Protein AF-D7TJX6-F1 (afdb_monomer_lite)

pLDDT: mean 93.14, std 8.64, range [61.16, 98.69]

Sequence (69 aa):
MESELEKLHHACKEWGFFQLKNHRVSSSLMEKVKAEIQEFFNLPMEEKRKFWQQPGQIEGFGQAFVVYI

InterPro domains:
  IPR026992 Non-haem dioxygenase, N-terminal domain [PF14226] (2-66)
  IPR027443 Isopenicillin N synthase-like superfamily [G3DSA:2.60.120.330] (1-68)
  IPR050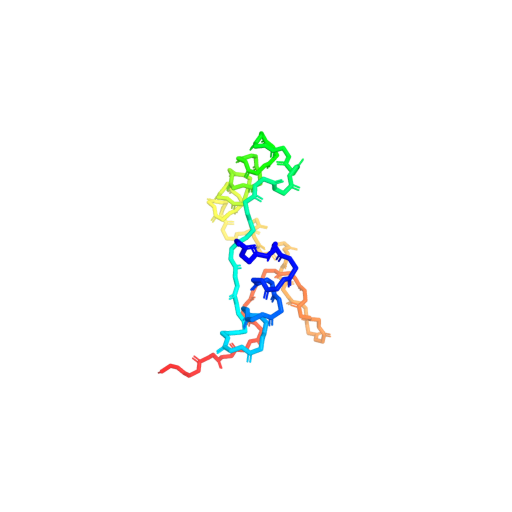295 Plant 2-oxoglutarate-dependent oxidoreductases [PTHR47991] (4-67)

Organism: Vitis vinifera (NCBI:txid29760)

Radius of gyration: 18.77 Å; chains: 1; bounding box: 46×34×42 Å

Secondary structure (DSSP, 8-state):
---HHHHHHHIIIIIS-----S----HHHHHHHHHHHHHHHHS-HHHHGGGBPPTT---SBS-SS----

Foldseek 3Di:
DDDPVNVVVCCCPPPVDDDDDPPVDDPVVVVVVVVVVVVLVVDDPVSQCVQDADVVGPGGDDDPDDDDD

Structure (mmCIF, N/CA/C/O backbone):
data_AF-D7TJX6-F1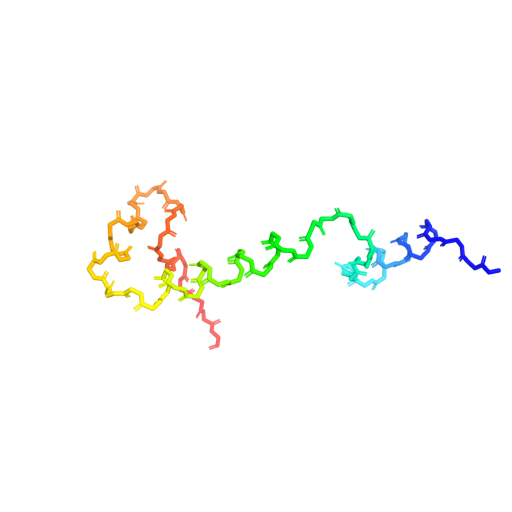
#
_entry.id   AF-D7TJX6-F1
#
loop_
_atom_site.group_PDB
_atom_site.id
_atom_site.type_symbol
_atom_site.label_atom_id
_atom_site.label_alt_id
_atom_site.label_comp_id
_atom_site.label_asym_id
_atom_site.label_entity_id
_atom_site.label_seq_id
_atom_site.pdbx_PDB_ins_code
_atom_site.Cartn_x
_atom_site.Cartn_y
_atom_site.Cartn_z
_atom_site.occupancy
_atom_site.B_iso_or_equiv
_atom_site.auth_seq_id
_atom_site.auth_comp_id
_atom_site.auth_asym_id
_atom_site.auth_atom_id
_atom_site.pdbx_PDB_model_num
ATOM 1 N N . MET A 1 1 ? 22.615 3.093 -24.976 1.00 65.50 1 MET A N 1
ATOM 2 C CA . MET A 1 1 ? 22.018 2.880 -23.643 1.00 65.50 1 MET A CA 1
ATOM 3 C C . MET A 1 1 ? 20.524 2.925 -23.862 1.00 65.50 1 MET A C 1
ATOM 5 O O . MET A 1 1 ? 20.067 3.914 -24.417 1.00 65.50 1 MET A O 1
ATOM 9 N N . GLU A 1 2 ? 19.819 1.840 -23.561 1.00 80.44 2 GLU A N 1
ATOM 10 C CA . GLU A 1 2 ? 18.365 1.772 -23.725 1.00 80.44 2 GLU A CA 1
ATOM 11 C C . GLU A 1 2 ? 17.698 2.837 -22.843 1.00 80.44 2 GLU A C 1
ATOM 13 O O . GLU A 1 2 ? 18.094 3.034 -21.687 1.00 80.44 2 GLU A O 1
ATOM 18 N N . SER A 1 3 ? 16.739 3.560 -23.410 1.00 95.88 3 SER A N 1
ATOM 19 C CA . SER A 1 3 ? 15.976 4.583 -22.700 1.00 95.88 3 SER A CA 1
ATOM 20 C C . SER A 1 3 ? 15.077 3.952 -21.632 1.00 95.88 3 SER A C 1
ATOM 22 O O . SER A 1 3 ? 14.670 2.797 -21.737 1.00 95.88 3 SER A O 1
ATOM 24 N N . GLU A 1 4 ? 14.701 4.714 -20.602 1.00 95.38 4 GLU A N 1
ATOM 25 C CA . GLU A 1 4 ? 13.745 4.219 -19.596 1.00 95.38 4 GLU A CA 1
ATOM 26 C C . GLU A 1 4 ? 12.370 3.889 -20.206 1.00 95.38 4 GLU A C 1
ATOM 28 O O . GLU A 1 4 ? 11.657 3.031 -19.690 1.00 95.38 4 GLU A O 1
ATOM 33 N N . LEU A 1 5 ? 12.014 4.518 -21.334 1.00 96.88 5 LEU A N 1
ATOM 34 C CA . LEU A 1 5 ? 10.792 4.205 -22.076 1.00 96.88 5 LEU A CA 1
ATOM 35 C C . LEU A 1 5 ? 10.854 2.813 -22.721 1.00 96.88 5 LEU A C 1
ATOM 37 O O . LEU A 1 5 ? 9.884 2.064 -22.641 1.00 96.88 5 LEU A O 1
ATOM 41 N N . GLU A 1 6 ? 11.983 2.456 -23.331 1.00 97.81 6 GLU A N 1
ATOM 42 C CA . GLU A 1 6 ? 12.192 1.132 -23.931 1.00 97.81 6 GLU A CA 1
ATOM 43 C C . GLU A 1 6 ? 12.220 0.036 -22.856 1.00 97.81 6 GLU A C 1
ATOM 45 O O . GLU A 1 6 ? 11.521 -0.968 -22.991 1.00 97.81 6 GLU A O 1
ATOM 50 N N . LYS A 1 7 ? 12.892 0.282 -21.721 1.00 96.44 7 LYS A N 1
ATOM 51 C CA . LYS A 1 7 ? 12.870 -0.636 -20.568 1.00 96.44 7 LYS A CA 1
ATOM 52 C C . LYS A 1 7 ? 11.459 -0.847 -20.024 1.00 96.44 7 LYS A C 1
ATOM 54 O O . LYS A 1 7 ? 11.077 -1.980 -19.735 1.00 96.44 7 LYS A O 1
ATOM 59 N N . LEU A 1 8 ? 10.677 0.229 -19.893 1.00 97.12 8 LEU A N 1
ATOM 60 C CA . LEU A 1 8 ? 9.280 0.148 -19.468 1.00 97.12 8 LEU A CA 1
ATOM 61 C C . LEU A 1 8 ? 8.446 -0.655 -20.473 1.00 97.12 8 LEU A C 1
ATOM 63 O O . LEU A 1 8 ? 7.691 -1.536 -20.071 1.00 97.12 8 LEU A O 1
ATOM 67 N N . HIS A 1 9 ? 8.605 -0.391 -21.773 1.00 97.75 9 HIS A N 1
ATOM 68 C CA . HIS A 1 9 ? 7.909 -1.129 -22.827 1.00 97.75 9 HIS A CA 1
ATOM 69 C C . HIS A 1 9 ? 8.226 -2.629 -22.770 1.00 97.75 9 HIS A C 1
ATOM 71 O O . HIS A 1 9 ? 7.311 -3.454 -22.778 1.00 97.75 9 HIS A O 1
ATOM 77 N N . HIS A 1 10 ? 9.507 -2.978 -22.646 1.00 97.94 10 HIS A N 1
ATOM 78 C CA . HIS A 1 10 ? 9.956 -4.360 -22.530 1.00 97.94 10 HIS A CA 1
ATOM 79 C C . HIS A 1 10 ? 9.401 -5.042 -21.271 1.00 97.94 10 HIS A C 1
ATOM 81 O O . HIS A 1 10 ? 8.857 -6.141 -21.361 1.00 97.94 10 HIS A O 1
ATOM 87 N N . ALA A 1 11 ? 9.467 -4.387 -20.106 1.00 97.94 11 ALA A N 1
ATOM 88 C CA . ALA A 1 11 ? 8.942 -4.946 -18.861 1.00 97.94 11 ALA A CA 1
ATOM 89 C C . ALA A 1 11 ? 7.425 -5.190 -18.924 1.00 97.94 11 ALA A C 1
ATOM 91 O O . ALA A 1 11 ? 6.947 -6.244 -18.506 1.00 97.94 11 ALA A O 1
ATOM 92 N N . CYS A 1 12 ? 6.663 -4.262 -19.509 1.00 97.88 12 CYS A N 1
ATOM 93 C CA . CYS A 1 12 ? 5.226 -4.440 -19.714 1.00 97.88 12 CYS A CA 1
ATOM 94 C C . CYS A 1 12 ? 4.905 -5.609 -20.656 1.00 97.88 12 CYS A C 1
ATOM 96 O O . CYS A 1 12 ? 3.944 -6.332 -20.407 1.00 97.88 12 CYS A O 1
ATOM 98 N N . LYS A 1 13 ? 5.689 -5.794 -21.726 1.00 98.06 13 LYS A N 1
ATOM 99 C CA . LYS A 1 13 ? 5.417 -6.797 -22.765 1.00 98.06 13 LYS A CA 1
ATOM 100 C C . LYS A 1 13 ? 5.852 -8.207 -22.374 1.00 98.06 13 LYS A C 1
ATOM 102 O O . LYS A 1 13 ? 5.117 -9.155 -22.623 1.00 98.06 13 LYS A O 1
ATOM 107 N N . GLU A 1 14 ? 7.041 -8.337 -21.796 1.00 98.19 14 GLU A N 1
ATOM 108 C CA . GLU A 1 14 ? 7.687 -9.639 -21.591 1.00 98.19 14 GLU A CA 1
ATOM 109 C C . GLU A 1 14 ? 7.550 -10.149 -20.146 1.00 98.19 14 GLU A C 1
ATOM 111 O O . GLU A 1 14 ? 7.565 -11.355 -19.922 1.00 98.19 14 GLU A O 1
ATOM 116 N N . TRP A 1 15 ? 7.387 -9.252 -19.161 1.00 97.62 15 TRP A N 1
ATOM 117 C CA . TRP A 1 15 ? 7.332 -9.618 -17.736 1.00 97.62 15 TRP A CA 1
ATOM 118 C C . TRP A 1 15 ? 5.959 -9.400 -17.095 1.00 97.62 15 TRP A C 1
ATOM 120 O O . TRP A 1 15 ? 5.594 -10.121 -16.171 1.00 97.62 15 TRP A O 1
ATOM 130 N N . GLY A 1 16 ? 5.215 -8.377 -17.530 1.00 97.25 16 GLY A N 1
ATOM 131 C CA . GLY A 1 16 ? 3.954 -7.961 -16.905 1.00 97.25 16 GLY A CA 1
ATOM 132 C C . GLY A 1 16 ? 4.120 -7.323 -15.517 1.00 97.25 16 GLY A C 1
ATOM 133 O O . GLY A 1 16 ? 3.130 -7.064 -14.837 1.00 97.25 16 GLY A O 1
ATOM 134 N N . PHE A 1 17 ? 5.360 -7.064 -15.084 1.00 97.31 17 PHE A N 1
ATOM 135 C CA . PHE A 1 17 ? 5.674 -6.489 -13.777 1.00 97.31 17 PHE A CA 1
ATOM 136 C C . PHE A 1 17 ? 7.010 -5.735 -13.800 1.00 97.31 17 PHE A C 1
ATOM 138 O O . PHE A 1 17 ? 7.940 -6.115 -14.509 1.00 97.31 17 PHE A O 1
ATOM 145 N N . PHE A 1 18 ? 7.126 -4.679 -12.994 1.00 97.19 18 PHE A N 1
ATOM 146 C CA . PHE A 1 18 ? 8.366 -3.927 -12.800 1.00 97.19 18 PHE A CA 1
ATOM 147 C C . PHE A 1 18 ? 8.357 -3.179 -11.464 1.00 97.19 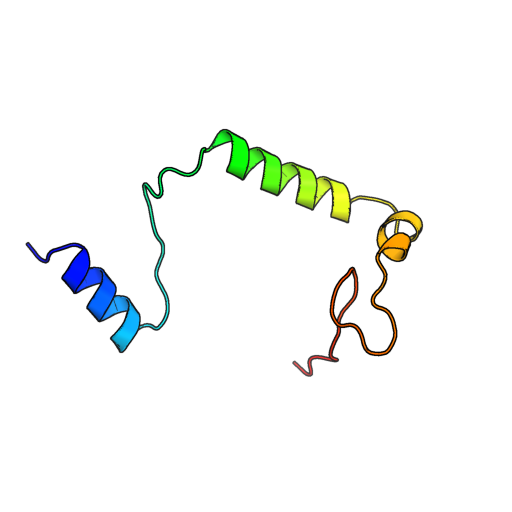18 PHE A C 1
ATOM 149 O O . PHE A 1 18 ? 7.306 -2.914 -10.884 1.00 97.19 18 PHE A O 1
ATOM 156 N N . GLN A 1 19 ? 9.543 -2.805 -10.980 1.00 96.94 19 GLN A N 1
ATOM 157 C CA . GLN A 1 19 ? 9.691 -1.920 -9.824 1.00 96.94 19 GLN A CA 1
ATOM 158 C C . GLN A 1 19 ? 10.084 -0.522 -10.291 1.00 96.94 19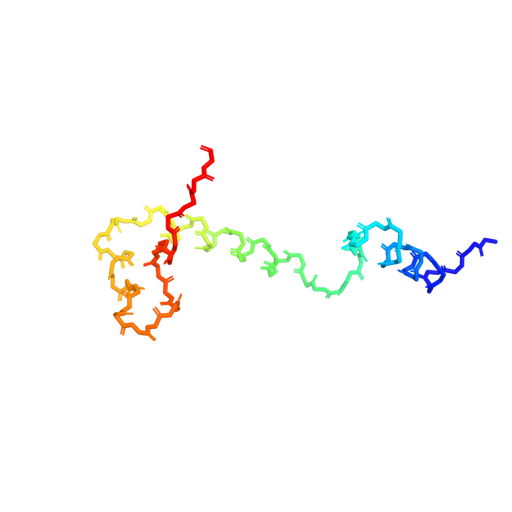 GLN A C 1
ATOM 160 O O . GLN A 1 19 ? 11.087 -0.353 -10.984 1.00 96.94 19 GLN A O 1
ATOM 165 N N . LEU A 1 20 ? 9.327 0.486 -9.865 1.00 95.75 20 LEU A N 1
ATOM 166 C CA . LEU A 1 20 ? 9.655 1.882 -10.118 1.00 95.75 20 LEU A CA 1
ATOM 167 C C . LEU A 1 20 ? 10.455 2.454 -8.943 1.00 95.75 20 LEU A C 1
ATOM 169 O O . LEU A 1 20 ? 9.991 2.453 -7.806 1.00 95.75 20 LEU A O 1
ATOM 173 N N . LYS A 1 21 ? 11.649 2.982 -9.220 1.00 94.69 21 LYS A N 1
ATOM 174 C CA . LYS A 1 21 ? 12.460 3.745 -8.257 1.00 94.69 21 LYS A CA 1
ATOM 175 C C . LYS A 1 21 ? 12.376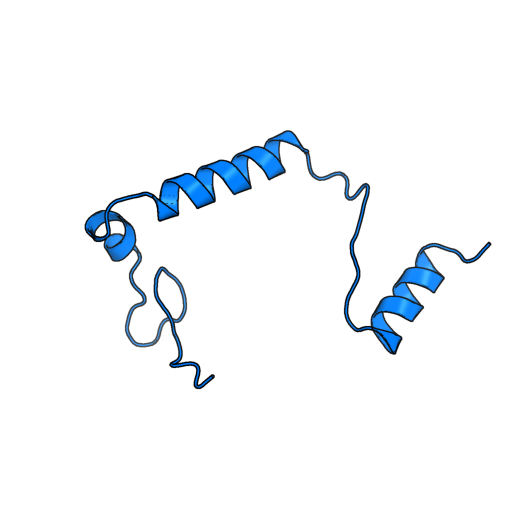 5.238 -8.572 1.00 94.69 21 LYS A C 1
ATOM 177 O O . LYS A 1 21 ? 12.003 5.616 -9.677 1.00 94.69 21 LYS A O 1
ATOM 182 N N . ASN A 1 22 ? 12.727 6.094 -7.609 1.00 95.31 22 ASN A N 1
ATOM 183 C CA . ASN A 1 22 ? 12.700 7.558 -7.765 1.00 95.31 22 ASN A CA 1
ATOM 184 C C . ASN A 1 22 ? 11.327 8.113 -8.214 1.00 95.31 22 ASN A C 1
ATOM 186 O O . ASN A 1 22 ? 11.250 9.133 -8.895 1.00 95.31 22 ASN A O 1
ATOM 190 N N . HIS A 1 23 ? 10.232 7.473 -7.788 1.00 95.44 23 HIS A N 1
ATOM 191 C CA . HIS A 1 23 ? 8.841 7.816 -8.129 1.00 95.44 23 HIS A CA 1
ATOM 192 C C . HIS A 1 23 ? 8.332 9.132 -7.501 1.00 95.44 23 HIS A C 1
ATOM 194 O O . HIS A 1 23 ? 7.161 9.467 -7.639 1.00 95.44 23 HIS A O 1
ATOM 200 N N . ARG A 1 24 ? 9.188 9.882 -6.793 1.00 96.50 24 ARG A N 1
ATOM 201 C CA . ARG A 1 24 ? 8.906 11.184 -6.145 1.00 96.50 24 ARG A CA 1
ATOM 202 C C . ARG A 1 24 ? 7.839 11.187 -5.043 1.00 96.50 24 ARG A C 1
ATOM 204 O O . ARG A 1 24 ? 7.586 12.237 -4.460 1.00 96.50 24 ARG A O 1
ATOM 211 N N . VAL A 1 25 ? 7.256 10.038 -4.705 1.00 97.25 25 VAL A N 1
ATOM 212 C CA . VAL A 1 25 ? 6.430 9.909 -3.493 1.00 97.25 25 VAL A CA 1
ATOM 213 C C . VAL A 1 25 ? 7.351 9.995 -2.280 1.00 97.25 25 VAL A C 1
ATOM 215 O O . VAL A 1 25 ? 8.392 9.336 -2.249 1.00 97.25 25 VAL A O 1
ATOM 218 N N . SER A 1 26 ? 6.975 10.819 -1.300 1.00 97.94 26 SER A N 1
ATOM 219 C CA . SER A 1 26 ? 7.781 11.051 -0.100 1.00 97.94 26 SER A CA 1
ATOM 220 C C . SER A 1 26 ? 8.075 9.747 0.643 1.00 97.94 26 SER A C 1
ATOM 222 O O . SER A 1 26 ? 7.162 8.968 0.922 1.00 97.94 26 SER A O 1
ATOM 224 N N . SER A 1 27 ? 9.331 9.551 1.047 1.00 96.81 27 SER A N 1
ATOM 225 C CA . SER A 1 27 ? 9.718 8.432 1.908 1.00 96.81 27 SER A CA 1
ATOM 226 C C . SER A 1 27 ? 8.987 8.471 3.250 1.00 96.81 27 SER A C 1
ATOM 228 O O . SER A 1 27 ? 8.525 7.435 3.713 1.00 96.81 27 SER A O 1
ATOM 230 N N . SER A 1 28 ? 8.787 9.657 3.835 1.00 98.25 28 SER A N 1
ATOM 231 C CA . SER A 1 28 ? 8.051 9.799 5.099 1.00 98.25 28 SER A CA 1
ATOM 232 C C . SER A 1 28 ? 6.591 9.362 4.984 1.00 98.25 28 SER A C 1
ATOM 234 O O . SER A 1 28 ? 6.050 8.780 5.921 1.00 98.25 28 SER A O 1
ATOM 236 N N . LEU A 1 29 ? 5.962 9.587 3.824 1.00 98.19 29 LEU A N 1
ATOM 237 C CA . LEU A 1 29 ? 4.607 9.108 3.561 1.00 98.19 29 LEU A CA 1
ATOM 238 C C . LEU A 1 29 ? 4.587 7.582 3.445 1.00 98.19 29 LEU A C 1
ATOM 240 O O . LEU A 1 29 ? 3.732 6.948 4.051 1.00 98.19 29 LEU A O 1
ATOM 244 N N . MET A 1 30 ? 5.536 6.994 2.710 1.00 97.94 30 MET A N 1
ATOM 245 C CA . MET A 1 30 ? 5.626 5.537 2.566 1.00 97.94 30 MET A CA 1
ATOM 246 C C . MET A 1 30 ? 5.856 4.840 3.911 1.00 97.94 30 MET A C 1
ATOM 248 O O . MET A 1 30 ? 5.218 3.825 4.179 1.00 97.94 30 MET A O 1
ATOM 252 N N . GLU A 1 31 ? 6.719 5.387 4.771 1.00 98.44 31 GLU A N 1
ATOM 253 C CA . GLU A 1 31 ? 6.943 4.846 6.117 1.00 98.44 31 GLU A CA 1
ATOM 254 C C . GLU A 1 31 ? 5.711 5.002 7.011 1.00 98.44 31 GLU A C 1
ATOM 256 O O . GLU A 1 31 ? 5.332 4.051 7.694 1.00 98.44 31 GLU A O 1
ATOM 261 N N . LYS A 1 32 ? 5.017 6.146 6.942 1.00 98.62 32 LYS A N 1
ATOM 262 C CA . LYS A 1 32 ? 3.761 6.331 7.674 1.00 98.62 32 LYS A CA 1
ATOM 263 C C . LYS A 1 32 ? 2.695 5.332 7.225 1.00 98.62 32 LYS A C 1
ATOM 265 O O . LYS A 1 32 ? 2.083 4.693 8.066 1.00 98.62 32 LYS A O 1
ATOM 270 N N . VAL A 1 33 ? 2.499 5.146 5.919 1.00 98.56 33 VAL A N 1
ATOM 271 C CA . VAL A 1 33 ? 1.519 4.180 5.394 1.00 98.56 33 VAL A CA 1
ATOM 272 C C . VAL A 1 33 ? 1.809 2.768 5.909 1.00 98.56 33 VAL A C 1
ATOM 274 O O . VAL A 1 33 ? 0.890 2.095 6.366 1.00 98.56 33 VAL A O 1
ATOM 277 N N . LYS A 1 34 ? 3.074 2.326 5.898 1.00 98.50 34 LYS A N 1
ATOM 278 C CA . LYS A 1 34 ? 3.456 1.013 6.448 1.00 98.50 34 LYS A CA 1
ATOM 279 C C . LYS A 1 34 ? 3.140 0.901 7.941 1.00 98.50 34 LYS A C 1
ATOM 281 O O . LYS A 1 34 ? 2.566 -0.105 8.353 1.00 98.50 34 LYS A O 1
ATOM 286 N N . ALA A 1 35 ? 3.506 1.916 8.725 1.00 98.69 35 ALA A N 1
ATOM 287 C CA . ALA A 1 35 ? 3.298 1.930 10.170 1.00 98.69 35 ALA A CA 1
ATOM 288 C C . ALA A 1 35 ? 1.806 1.893 10.536 1.00 98.69 35 ALA A C 1
ATOM 290 O O . ALA A 1 35 ? 1.394 1.055 11.329 1.00 98.69 35 ALA A O 1
ATOM 291 N N . GLU A 1 36 ? 0.990 2.732 9.898 1.00 98.50 36 GLU A N 1
ATOM 292 C CA . GLU A 1 36 ? -0.452 2.833 10.163 1.00 98.50 36 GLU A CA 1
ATOM 293 C C . GLU A 1 36 ? -1.197 1.561 9.725 1.00 98.50 36 GLU A C 1
ATOM 295 O O . GLU A 1 36 ? -2.096 1.093 10.420 1.00 98.50 36 GLU A O 1
ATOM 300 N N . ILE A 1 37 ? -0.798 0.941 8.604 1.00 98.31 37 ILE A N 1
ATOM 301 C CA . ILE A 1 37 ? -1.335 -0.367 8.199 1.00 98.31 37 ILE A CA 1
ATOM 302 C C . ILE A 1 37 ? -0.995 -1.418 9.261 1.00 98.31 37 ILE A C 1
ATOM 304 O O . ILE A 1 37 ? -1.875 -2.161 9.692 1.00 98.31 37 ILE A O 1
ATOM 308 N N . GLN A 1 38 ? 0.262 -1.484 9.706 1.00 98.50 38 GLN A N 1
ATOM 309 C CA . GLN A 1 38 ? 0.674 -2.428 10.743 1.00 98.50 38 GLN A CA 1
ATOM 310 C C . GLN A 1 38 ? -0.103 -2.208 12.049 1.00 98.50 38 GLN A C 1
ATOM 312 O O . GLN A 1 38 ? -0.580 -3.172 12.647 1.00 98.50 38 GLN A O 1
ATOM 317 N N . GLU A 1 39 ? -0.270 -0.955 12.470 1.00 98.50 39 GLU A N 1
ATOM 318 C CA . GLU A 1 39 ? -1.039 -0.588 13.657 1.00 98.50 39 GLU A CA 1
ATOM 319 C C . GLU A 1 39 ? -2.506 -1.010 13.533 1.00 98.50 39 GLU A C 1
ATOM 321 O O . GLU A 1 39 ? -3.023 -1.675 14.430 1.00 98.50 39 GLU A O 1
ATOM 326 N N . PHE A 1 40 ? -3.147 -0.745 12.390 1.00 98.00 40 PHE A N 1
ATOM 327 C CA . PHE A 1 40 ? -4.514 -1.191 12.122 1.00 98.00 40 PHE A CA 1
ATOM 328 C C . PHE A 1 40 ? -4.662 -2.711 12.259 1.00 98.00 40 PHE A C 1
ATOM 330 O O . PHE A 1 40 ? -5.591 -3.189 12.910 1.00 98.00 40 PHE A O 1
ATOM 337 N N . PHE A 1 41 ? -3.743 -3.496 11.687 1.00 97.00 41 PHE A N 1
ATOM 338 C CA . PHE A 1 41 ? -3.807 -4.957 11.791 1.00 97.00 41 PHE A CA 1
ATOM 339 C C . PHE A 1 41 ? -3.508 -5.476 13.209 1.00 97.00 41 PHE A C 1
ATOM 341 O O . PHE A 1 41 ? -4.036 -6.534 13.574 1.00 97.00 41 PHE A O 1
ATOM 348 N N . ASN A 1 42 ? -2.757 -4.720 14.017 1.00 97.94 42 ASN A N 1
ATOM 349 C CA . ASN A 1 42 ? -2.506 -5.003 15.433 1.00 97.94 42 ASN A CA 1
ATOM 350 C C . ASN A 1 42 ? -3.693 -4.667 16.353 1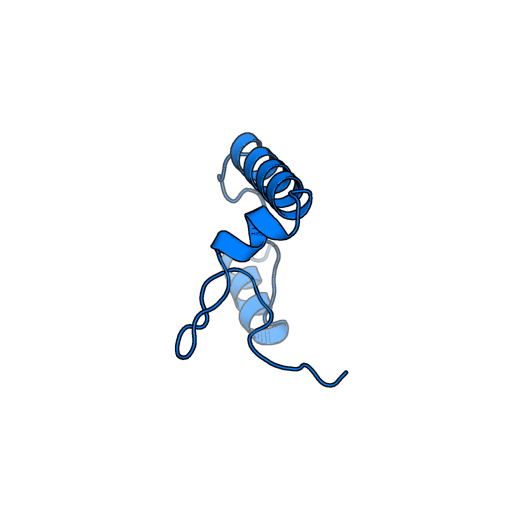.00 97.94 42 ASN A C 1
ATOM 352 O O . ASN A 1 42 ? -3.706 -5.123 17.498 1.00 97.94 42 ASN A O 1
ATOM 356 N N . LEU A 1 43 ? -4.694 -3.911 15.885 1.00 98.38 43 LEU A N 1
ATOM 357 C CA . LEU A 1 43 ? -5.905 -3.652 16.664 1.00 98.38 43 LEU A CA 1
ATOM 358 C C . LEU A 1 43 ? -6.654 -4.959 17.001 1.00 98.38 43 LEU A C 1
ATOM 360 O O . LEU A 1 43 ? -6.596 -5.934 16.233 1.00 98.38 43 LEU A O 1
ATOM 364 N N . PRO A 1 44 ? -7.420 -4.979 18.112 1.00 98.19 44 PRO A N 1
ATOM 365 C CA . PRO A 1 44 ? -8.328 -6.076 18.428 1.00 98.19 44 PRO A CA 1
ATOM 366 C C . PRO A 1 44 ? -9.303 -6.376 17.284 1.00 98.19 44 PRO A C 1
ATOM 368 O O . PRO A 1 44 ? -9.642 -5.511 16.468 1.00 98.19 44 PRO A O 1
ATOM 371 N N . MET A 1 45 ? -9.783 -7.617 17.215 1.00 97.00 45 MET A N 1
ATOM 372 C CA . MET A 1 45 ? -10.706 -8.032 16.156 1.00 97.00 45 MET A CA 1
ATOM 373 C C . MET A 1 45 ? -12.018 -7.248 16.188 1.00 97.00 45 MET A C 1
ATOM 375 O O . MET A 1 45 ? -12.585 -6.989 15.133 1.00 97.00 45 MET A O 1
ATOM 379 N N . GLU A 1 46 ? -12.482 -6.838 17.363 1.00 97.50 46 GLU A N 1
ATOM 380 C CA . GLU A 1 46 ? -13.690 -6.037 17.563 1.00 97.50 46 GLU A CA 1
ATOM 381 C C . GLU A 1 46 ? -13.603 -4.698 16.823 1.00 97.50 46 GLU A C 1
ATOM 383 O O . GLU A 1 46 ? -14.564 -4.285 16.176 1.00 97.50 46 GLU A O 1
ATOM 388 N N . GLU A 1 47 ? -12.431 -4.059 16.851 1.00 98.06 47 GLU A N 1
ATOM 389 C CA . GLU A 1 47 ? -12.174 -2.801 16.149 1.00 98.06 47 GLU A CA 1
ATOM 390 C C . GLU A 1 47 ? -12.107 -3.016 14.635 1.00 98.06 47 GLU A C 1
ATOM 392 O O . GLU A 1 47 ? -12.766 -2.306 13.876 1.00 98.06 47 GLU A O 1
ATOM 397 N N . LYS A 1 48 ? -11.401 -4.058 14.178 1.00 96.88 48 LYS A N 1
ATOM 398 C CA . LYS A 1 48 ? -11.309 -4.390 12.744 1.00 96.88 48 LYS A CA 1
ATOM 399 C C . LYS A 1 48 ? -12.665 -4.792 12.154 1.00 96.88 48 LYS A C 1
ATOM 401 O O . LYS A 1 48 ? -12.973 -4.451 11.014 1.00 96.88 48 LYS A O 1
ATOM 406 N N . ARG A 1 49 ? -13.523 -5.454 12.941 1.00 94.56 49 ARG A N 1
ATOM 407 C CA . ARG A 1 49 ? -14.886 -5.856 12.545 1.00 94.56 49 ARG A CA 1
ATOM 408 C C . ARG A 1 49 ? -15.844 -4.685 12.342 1.00 94.56 49 ARG A C 1
ATOM 410 O O . ARG A 1 49 ? -16.863 -4.879 11.686 1.00 94.56 49 ARG A O 1
ATOM 417 N N . LYS A 1 50 ? -15.523 -3.474 12.810 1.00 96.06 50 LYS A N 1
ATOM 418 C CA . LYS A 1 50 ? -16.293 -2.268 12.453 1.00 96.06 50 LYS A CA 1
ATOM 419 C C . LYS A 1 50 ? -16.253 -1.982 10.949 1.00 96.06 50 LYS A C 1
ATOM 421 O O . LYS A 1 50 ? -17.164 -1.352 10.428 1.00 96.06 50 LYS A O 1
ATOM 426 N N . PHE A 1 51 ? -15.235 -2.493 10.257 1.00 95.31 51 PHE A N 1
ATOM 427 C CA . PHE A 1 51 ? -15.046 -2.355 8.816 1.00 95.31 51 PHE A CA 1
ATOM 428 C C . PHE A 1 51 ? -15.430 -3.624 8.047 1.00 95.31 51 PHE A C 1
ATOM 430 O O . PHE A 1 51 ? -15.013 -3.774 6.906 1.00 95.31 51 PHE A O 1
ATOM 437 N N . TRP A 1 52 ? -16.158 -4.568 8.654 1.00 93.25 52 TRP A N 1
ATOM 438 C CA . TRP A 1 52 ? -16.432 -5.861 8.024 1.00 93.25 52 TRP A CA 1
ATOM 439 C C . TRP A 1 52 ? -17.199 -5.718 6.703 1.00 93.25 52 TRP A C 1
ATOM 441 O O . TRP A 1 52 ? -18.171 -4.957 6.628 1.00 93.25 52 TRP A O 1
ATOM 451 N N . GLN A 1 53 ? -16.785 -6.490 5.693 1.00 93.38 53 GLN A N 1
ATOM 452 C CA . GLN A 1 53 ? -17.479 -6.584 4.404 1.00 93.38 53 GLN A CA 1
ATOM 453 C C . GLN A 1 53 ? -18.972 -6.886 4.602 1.00 93.38 53 GLN A C 1
ATOM 455 O O . GLN A 1 53 ? -19.345 -7.803 5.338 1.00 93.38 53 GLN A O 1
ATOM 460 N N . GLN A 1 54 ? -19.830 -6.111 3.939 1.00 89.75 54 GLN A N 1
ATOM 461 C CA . GLN A 1 54 ? -21.283 -6.297 3.977 1.00 89.75 54 GLN A CA 1
ATOM 462 C C . GLN A 1 54 ? -21.755 -7.156 2.796 1.00 89.75 54 GLN A C 1
ATOM 464 O O . GLN A 1 54 ? -21.130 -7.125 1.736 1.00 89.75 54 GLN A O 1
ATOM 469 N N . PRO A 1 55 ? -22.873 -7.895 2.919 1.00 87.94 55 PRO A N 1
ATOM 470 C CA . PRO A 1 55 ? -23.438 -8.633 1.793 1.00 87.94 55 PRO A CA 1
ATOM 471 C C . PRO A 1 55 ? -23.643 -7.735 0.563 1.00 87.94 55 PRO A C 1
ATOM 473 O O . PRO A 1 55 ? -24.274 -6.683 0.649 1.00 87.94 55 PRO A O 1
ATOM 476 N N . GLY A 1 56 ? -23.095 -8.148 -0.583 1.00 88.06 56 GLY A N 1
ATOM 477 C CA . GLY A 1 56 ? -23.135 -7.371 -1.829 1.00 88.06 56 GLY A CA 1
ATOM 478 C C . GLY A 1 56 ? -22.072 -6.270 -1.953 1.00 88.06 56 GLY A C 1
ATOM 479 O O . GLY A 1 56 ? -22.054 -5.585 -2.971 1.00 88.06 56 GLY A O 1
ATOM 480 N N . GLN A 1 57 ? -21.183 -6.110 -0.965 1.00 86.69 57 GLN A N 1
ATOM 481 C CA . GLN A 1 57 ? -20.041 -5.191 -0.985 1.00 86.69 57 GLN A CA 1
ATOM 482 C C . GLN A 1 57 ? -18.729 -5.976 -0.840 1.00 86.69 57 GLN A C 1
ATOM 484 O O . GLN A 1 57 ? -18.635 -6.894 -0.029 1.00 86.69 57 GLN A O 1
ATOM 489 N N . ILE A 1 58 ? -17.705 -5.607 -1.612 1.00 89.25 58 ILE A N 1
ATOM 490 C CA . ILE A 1 58 ? -16.366 -6.232 -1.538 1.00 89.25 58 ILE A CA 1
ATOM 491 C C . ILE A 1 58 ? -15.358 -5.389 -0.747 1.00 89.25 58 ILE A C 1
ATOM 493 O O . ILE A 1 58 ? -14.250 -5.838 -0.458 1.00 89.25 58 ILE A O 1
ATOM 497 N N . GLU A 1 59 ? -15.733 -4.162 -0.402 1.00 92.75 59 GLU A N 1
ATOM 498 C CA . GLU A 1 59 ? -14.897 -3.233 0.348 1.00 92.75 59 GLU A CA 1
ATOM 499 C C . GLU A 1 59 ? -14.942 -3.526 1.850 1.00 92.75 59 GLU A C 1
ATOM 501 O O . GLU A 1 59 ? -15.936 -4.026 2.380 1.00 92.75 59 GLU A O 1
ATOM 506 N N . GLY A 1 60 ? -13.862 -3.171 2.544 1.00 92.75 60 GLY A N 1
ATOM 507 C CA . GLY A 1 60 ? -13.724 -3.360 3.983 1.00 92.75 60 GLY A CA 1
ATOM 508 C C . GLY A 1 60 ? -12.808 -4.523 4.363 1.00 92.75 60 GLY A C 1
ATOM 509 O O . GLY A 1 60 ? -12.056 -5.063 3.553 1.00 92.75 60 GLY A O 1
ATOM 510 N N . PHE A 1 61 ? -12.846 -4.874 5.642 1.00 94.19 61 PHE A N 1
ATOM 511 C CA . PHE A 1 61 ? -12.042 -5.911 6.264 1.00 94.19 61 PHE A CA 1
ATOM 512 C C . PHE A 1 61 ? -12.725 -7.276 6.125 1.00 94.19 61 PHE A C 1
ATOM 514 O O . PHE A 1 61 ? -13.836 -7.481 6.612 1.00 94.19 61 PHE A O 1
ATOM 521 N N . GLY A 1 62 ? -12.054 -8.219 5.469 1.00 89.75 62 GLY A N 1
ATOM 522 C CA . GLY A 1 62 ? -12.568 -9.567 5.245 1.00 89.75 62 GLY A CA 1
ATOM 523 C C . GLY A 1 62 ? -12.025 -10.176 3.957 1.00 89.75 62 GLY A C 1
ATOM 524 O O . GLY A 1 62 ? -11.547 -9.474 3.066 1.00 89.75 62 GLY A O 1
ATOM 525 N N . GLN A 1 63 ? -12.074 -11.501 3.867 1.00 86.69 63 GLN A N 1
ATOM 526 C CA . GLN A 1 63 ? -11.726 -12.217 2.648 1.00 86.69 63 GLN A CA 1
ATOM 527 C C . GLN A 1 63 ? -12.996 -12.423 1.817 1.00 86.69 63 GLN A C 1
ATOM 529 O O . GLN A 1 63 ? -13.884 -13.171 2.220 1.00 86.69 63 GLN A O 1
ATOM 534 N N . ALA A 1 64 ? -13.061 -11.784 0.647 1.00 78.12 64 ALA A N 1
ATOM 535 C CA . ALA A 1 64 ? -14.244 -11.823 -0.215 1.00 78.12 64 ALA A CA 1
ATOM 536 C C . ALA A 1 64 ? -14.481 -13.199 -0.873 1.00 78.12 64 ALA A C 1
ATOM 538 O O . ALA A 1 64 ? -15.611 -13.533 -1.220 1.00 78.12 64 ALA A O 1
ATOM 539 N N . PHE A 1 65 ? -13.429 -14.011 -1.037 1.00 77.38 65 PHE A N 1
ATOM 540 C CA . PHE A 1 65 ? -13.494 -15.305 -1.724 1.00 77.38 65 PHE A CA 1
ATOM 541 C C . PHE A 1 65 ? -12.663 -16.356 -0.996 1.00 77.38 65 PHE A C 1
ATOM 543 O O . PHE A 1 65 ? -11.516 -16.089 -0.641 1.00 77.38 65 PHE A O 1
ATOM 550 N N . VAL A 1 66 ? -13.195 -17.570 -0.832 1.00 74.69 66 VAL A N 1
ATOM 551 C CA . VAL A 1 66 ? -12.392 -18.720 -0.392 1.00 74.69 66 VAL A CA 1
ATOM 552 C C . VAL A 1 66 ? -11.377 -19.025 -1.488 1.00 74.69 66 VAL A C 1
ATOM 554 O O . VAL A 1 66 ? -11.750 -19.376 -2.606 1.00 74.69 66 VAL A O 1
ATOM 557 N N . VAL A 1 67 ? -10.094 -18.856 -1.178 1.00 71.69 67 VAL A N 1
ATOM 558 C CA . VAL A 1 67 ? -9.016 -19.247 -2.085 1.00 71.69 67 VAL A CA 1
ATOM 559 C C . VAL A 1 67 ? -8.686 -20.699 -1.775 1.00 71.69 67 VAL A C 1
ATOM 561 O O . VAL A 1 67 ? -8.218 -21.005 -0.680 1.00 71.69 67 VAL A O 1
ATOM 564 N N . TYR A 1 68 ? -8.960 -21.589 -2.725 1.00 64.25 68 TYR A N 1
ATOM 565 C CA . TYR A 1 68 ? -8.427 -22.945 -2.688 1.00 64.25 68 TYR A CA 1
ATOM 566 C C . TYR A 1 68 ? -6.977 -22.870 -3.163 1.00 64.25 68 TYR A C 1
ATOM 568 O O . TYR A 1 68 ? -6.721 -22.570 -4.330 1.00 64.25 68 TYR A O 1
ATOM 576 N N . ILE A 1 69 ? -6.058 -23.063 -2.224 1.00 61.16 69 ILE A N 1
ATOM 577 C CA . ILE A 1 69 ? -4.634 -23.309 -2.473 1.00 61.16 69 ILE A CA 1
ATOM 578 C C . ILE A 1 69 ? -4.361 -24.802 -2.368 1.00 61.16 69 ILE A C 1
ATOM 580 O O . ILE A 1 69 ? -4.964 -25.440 -1.475 1.00 61.16 69 ILE A O 1
#

=== Feature glossary ===
Reading guide. The protein is described through the following features:

Foldseek 3Di. A 3Di character summarizes, for each residue, the relative orientation of the Cα frame of its nearest spatial neighbor. Because it encodes fold topology rather than chemistry, 3Di alignments detect remote structural similarity that sequence alignment misses.

Contact-map, Ramachandran, and PAE plots. Plot images: a contact map (which residues are close in 3D, as an N×N binary image), a Ramachandran scatter (backbone torsion angles, revealing secondary-structure composition at a glance), and — for AlphaFold structures — a PAE heatmap (pairwise prediction confidence).

Radius of gyration, Cα contacts, bounding box. Radius of gyration (Rg) is the root-mean-square distance of Cα atoms from their centroid — a single number for overall size and compactness. A globular domain of N residues has Rg ≈ 2.2·N^0.38 Å; an extended or disordered chain has a much larger Rg. The Cα contact count is the number of residue pairs whose Cα atoms are within 8 Å and are more than four positions apart in sequence — a standard proxy for tertiary packing density. The bounding box is the smallest axis-aligned box enclosing all Cα atoms.

Secondary structure (8-state, DSSP). Eight-state secondary structure (DSSP): H is the canonical α-helix, G the tighter 3₁₀-helix, I the wider π-helix; E/B are β-structure, T and S are turns and bends, and '-' is everything else. DSSP derives these from the pattern of main-chain N–H···O=C hydrogen bonds, not from the sequence.

B-factor. B-factor (Debye–Waller factor) reflects atomic displacement in the crystal lattice. It is an experimental observable (units Å²), not a prediction; low values mean the atom is pinned down, high values mean it moves or is heterogeneous across the crystal.

pLDDT. pLDDT is the predicted lDDT-Cα score: AlphaFold's confidence that the local environment of each residue (all inter-atomic distances within 15 Å) is correctly placed. It is a per-residue number between 0 and 100, with higher meaning more reliable.

Nearest PDB structures. Nearest PDB neighbors are the top structural matches found by Foldseek when searching this structure against the entire Protein Data Bank. Each hit reports a TM-score (0 to 1; >0.5 almost always implies the same fold) and an E-value. These are *structural* homologs — they may share no detectable sequence similarity.

Solvent-accessible surface area. Accessible surface area quantifies burial. A residue with SASA near zero is packed into the hydrophobic core; one with SASA >100 Å² sits on the surface. Computed here via the Shrake–Rupley numerical algorithm with a 1.4 Å probe.

Rendered structure images. Structure images are PyMOL renders from six orthogonal camera directions. Cartoon representation draws helices as coils and strands as arrows; sticks shows the backbone as bonds; surface shows the solvent-excluded envelope. Rainbow coloring maps sequence position to hue (blue→red, N→C); chain coloring assigns a distinct color per polypeptide.

Backbone torsions (φ/ψ). φ (phi) and ψ (psi) are the two rotatable backbone dihedrals per residue: φ is the C(i-1)–N–Cα–C torsion, ψ is the N–Cα–C–N(i+1) torsion, both in degrees on (−180°, 180°]. α-helical residues cluster near (−60°, −45°); β-strand residues near (−120°, +130°). A Ramachandran plot is simply a scatter of (φ, ψ) for every residue.

Predicted aligned error. Predicted Aligned Error (PAE) is an AlphaFold confidence matrix: entry (i, j) is the expected error in the position of residue j, in ångströms, when the prediction is superimposed on the true structure at residue i. Low PAE within a block of residues means that block is internally rigid and well-predicted; high PAE between two blocks means their relative placement is uncertain even if each block individually is confident.

mmCIF coordinates. Structure coordinates are given as an mmCIF _atom_site loop: one row per atom with element, residue name, chain id, sequence number, and x/y/z position in Å. Only the four main-chain atoms per residue are included here; side chains are omitted to keep the record compact.

InterPro / GO / CATH / organism. Database cross-references. InterPro integrates a dozen domain/family signature databases into unified entries with residue-range hits. GO terms attach function/process/location labels with evidence codes. CATH codes position the fold in a four-level structural taxonomy. Organism is the NCBI-taxonomy species name.

Secondary structure (3-state, P-SEA). SS3 is a coarse helix/strand/coil call (letters a/b/c) made by the P-SEA algorithm from inter-Cα distances and dihedrals. It is less detailed than DSSP but needs only Cα positions.

Sequence. Sequence gives the chain of amino acids in standard one-letter code (A=alanine, C=cysteine, …, Y=tyrosine), read N→C. It is the only feature that is directly encoded by the gene; all structural features are derived from the folded form of this sequence.